Protein AF-A0A9Q4G115-F1 (afdb_monomer_lite)

Sequence (131 aa):
MLDWLGASVPPVYTPNFHPEGHMKMWYTSPLNRFEPHLMTAIFLMIIITGACLAIHFKHKAKSNKETWENTDEEKRFQQLMTKKKITLNKLLEIDTLYHEGKITEAEYELKSRQYREYLYEIKKKLNDFMT

Foldseek 3Di:
DDDDDDDDDPDDDDDDPDDPVNVVVLCPDPCVVDDPVVVVVVVVVVVVVVVVVVVVVVVVVVVVVCVQCVPPLNVVLVVLVVVLVVLVVVLVVLVVCVVVVVDDPVVNVVSNVVSVVVNVVSVVVNVVSVD

Radius of gyration: 36.79 Å; chains: 1; bounding box: 106×39×80 Å

Structure (mmCIF, N/CA/C/O backbone):
data_AF-A0A9Q4G115-F1
#
_entry.id   AF-A0A9Q4G115-F1
#
loop_
_atom_site.group_PDB
_atom_site.id
_atom_site.type_symbol
_atom_site.label_atom_id
_atom_site.label_alt_id
_atom_site.label_comp_id
_atom_site.label_asym_id
_atom_site.label_entity_id
_atom_site.label_seq_id
_atom_site.pdbx_PDB_ins_code
_atom_site.Cartn_x
_atom_site.Cartn_y
_atom_site.Cartn_z
_atom_site.occupancy
_atom_site.B_iso_or_equiv
_atom_site.auth_seq_id
_atom_site.auth_comp_id
_atom_site.auth_asym_id
_atom_site.auth_atom_id
_atom_site.pdbx_PDB_model_num
ATOM 1 N N . MET A 1 1 ? 78.544 19.275 -43.306 1.00 41.25 1 MET A N 1
ATOM 2 C CA . MET A 1 1 ? 77.248 19.252 -44.016 1.00 41.25 1 MET A CA 1
ATOM 3 C C . MET A 1 1 ? 76.336 18.371 -43.179 1.00 41.25 1 MET A C 1
ATOM 5 O O . MET A 1 1 ? 76.726 17.245 -42.918 1.00 41.25 1 MET A O 1
ATOM 9 N N . LEU A 1 2 ? 75.276 18.943 -42.602 1.00 49.81 2 LEU A N 1
ATOM 10 C CA . LEU A 1 2 ? 74.412 18.302 -41.601 1.00 49.81 2 LEU A CA 1
ATOM 11 C C . LEU A 1 2 ? 73.308 17.478 -42.284 1.00 49.81 2 LEU A C 1
ATOM 13 O O . LEU A 1 2 ? 72.493 18.056 -43.000 1.00 49.81 2 LEU A O 1
ATOM 17 N N . ASP A 1 3 ? 73.232 16.183 -41.979 1.00 52.38 3 ASP A N 1
ATOM 18 C CA . ASP A 1 3 ? 72.065 15.336 -42.249 1.00 52.38 3 ASP A CA 1
ATOM 19 C C . ASP A 1 3 ? 71.069 15.476 -41.086 1.00 52.38 3 ASP A C 1
ATOM 21 O O . ASP A 1 3 ? 71.311 14.983 -39.985 1.00 52.38 3 ASP A O 1
ATOM 25 N N . TRP A 1 4 ? 69.971 16.209 -41.300 1.00 57.47 4 TRP A N 1
ATOM 26 C CA . TRP A 1 4 ? 68.997 16.578 -40.257 1.00 57.47 4 TRP A CA 1
ATOM 27 C C . TRP A 1 4 ? 67.534 16.376 -40.688 1.00 57.47 4 TRP A C 1
ATOM 29 O O . TRP A 1 4 ? 66.689 17.224 -40.424 1.00 57.47 4 TRP A O 1
ATOM 39 N N . LEU A 1 5 ? 67.188 15.263 -41.346 1.00 57.16 5 LEU A N 1
ATOM 40 C CA . LEU A 1 5 ? 65.780 14.946 -41.652 1.00 57.16 5 LEU A CA 1
ATOM 41 C C . LEU A 1 5 ? 65.467 13.456 -41.469 1.00 57.16 5 LEU A C 1
ATOM 43 O O . LEU A 1 5 ? 65.331 12.696 -42.420 1.00 57.16 5 LEU A O 1
ATOM 47 N N . GLY A 1 6 ? 65.317 13.059 -40.207 1.00 59.59 6 GLY A N 1
ATOM 48 C CA . GLY A 1 6 ? 64.760 11.771 -39.794 1.00 59.59 6 GLY A CA 1
ATOM 49 C C . GLY A 1 6 ? 63.741 11.963 -38.674 1.00 59.59 6 GLY A C 1
ATOM 50 O O . GLY A 1 6 ? 63.894 11.395 -37.597 1.00 59.59 6 GLY A O 1
ATOM 51 N N . ALA A 1 7 ? 62.742 12.826 -38.879 1.00 60.91 7 ALA A N 1
ATOM 52 C CA . ALA A 1 7 ? 61.654 12.990 -37.921 1.00 60.91 7 ALA A CA 1
ATOM 53 C C . ALA A 1 7 ? 60.743 11.752 -37.982 1.00 60.91 7 ALA A C 1
ATOM 55 O O . ALA A 1 7 ? 59.936 11.603 -38.899 1.00 60.91 7 ALA A O 1
ATOM 56 N N . SER A 1 8 ? 60.903 10.838 -37.023 1.00 64.50 8 SER A N 1
ATOM 57 C CA . SER A 1 8 ? 59.964 9.736 -36.815 1.00 64.50 8 SER A CA 1
ATOM 58 C C . SER A 1 8 ? 58.642 10.298 -36.290 1.00 64.50 8 SER A C 1
ATOM 60 O O . SER A 1 8 ? 58.608 11.070 -35.331 1.00 64.50 8 SER A O 1
ATOM 62 N N . VAL A 1 9 ? 57.542 9.946 -36.955 1.00 70.38 9 VAL A N 1
ATOM 63 C CA . VAL A 1 9 ? 56.190 10.278 -36.493 1.00 70.38 9 VAL A CA 1
ATOM 64 C C . VAL A 1 9 ? 55.991 9.601 -35.130 1.00 70.38 9 VAL A C 1
ATOM 66 O O . VAL A 1 9 ? 56.211 8.389 -35.040 1.00 70.38 9 VAL A O 1
ATOM 69 N N . PRO A 1 10 ? 55.613 10.330 -34.061 1.00 69.81 10 PRO A N 1
ATOM 70 C CA . PRO A 1 10 ? 55.385 9.708 -32.764 1.00 69.81 10 PRO A CA 1
ATOM 71 C C . PRO A 1 10 ? 54.248 8.680 -32.879 1.00 69.81 10 PRO A C 1
ATOM 73 O O . PRO A 1 10 ? 53.262 8.938 -33.576 1.00 69.81 10 PRO A O 1
ATOM 76 N N . PRO A 1 11 ? 54.356 7.514 -32.217 1.00 70.44 11 PRO A N 1
ATOM 77 C CA . PRO A 1 11 ? 53.315 6.502 -32.275 1.00 70.44 11 PRO A CA 1
ATOM 78 C C . PRO A 1 11 ? 52.013 7.076 -31.712 1.00 70.44 11 PRO A C 1
ATOM 80 O O . PRO A 1 11 ? 51.964 7.560 -30.581 1.00 70.44 11 PRO A O 1
ATOM 83 N N . VAL A 1 12 ? 50.949 7.021 -32.512 1.00 71.38 12 VAL A N 1
ATOM 84 C CA . VAL A 1 12 ? 49.599 7.372 -32.070 1.00 71.38 12 VAL A CA 1
ATOM 85 C C . VAL A 1 12 ? 49.179 6.336 -31.028 1.00 71.38 12 VAL A C 1
ATOM 87 O O . VAL A 1 12 ? 48.897 5.185 -31.361 1.00 71.38 12 VAL A O 1
ATOM 90 N N . TYR A 1 13 ? 49.173 6.729 -29.754 1.00 70.38 13 TYR A N 1
ATOM 91 C CA . TYR A 1 13 ? 48.683 5.884 -28.671 1.00 70.38 13 TYR A CA 1
ATOM 92 C C . TYR A 1 13 ? 47.172 5.706 -28.830 1.00 70.38 13 TYR A C 1
ATOM 94 O O . TYR A 1 13 ? 46.389 6.613 -28.548 1.00 70.38 13 TYR A O 1
ATOM 102 N N . THR A 1 14 ? 46.763 4.536 -29.314 1.00 69.06 14 THR A N 1
ATOM 103 C CA . THR A 1 14 ? 45.363 4.118 -29.318 1.00 69.06 14 THR A CA 1
ATOM 104 C C . THR A 1 14 ? 45.121 3.299 -28.050 1.00 69.06 14 THR A C 1
ATOM 106 O O . THR A 1 14 ? 45.705 2.224 -27.896 1.00 69.06 14 THR A O 1
ATOM 109 N N . PRO A 1 15 ? 44.333 3.803 -27.084 1.00 72.12 15 PRO A N 1
ATOM 110 C CA . PRO A 1 15 ? 44.052 3.051 -25.872 1.00 72.12 15 PRO A CA 1
ATOM 111 C C . PRO A 1 15 ? 43.327 1.748 -26.219 1.00 72.12 15 PRO A C 1
ATOM 113 O O . PRO A 1 15 ? 42.398 1.727 -27.027 1.00 72.12 15 PRO A O 1
ATOM 116 N N . ASN A 1 16 ? 43.765 0.646 -25.610 1.00 74.06 16 ASN A N 1
ATOM 117 C CA . ASN A 1 16 ? 43.137 -0.651 -25.813 1.00 74.06 16 ASN A CA 1
ATOM 118 C C . ASN A 1 16 ? 41.817 -0.711 -25.028 1.00 74.06 16 ASN A C 1
ATOM 120 O O . ASN A 1 16 ? 41.814 -0.888 -23.811 1.00 74.06 16 ASN A O 1
ATOM 124 N N . PHE A 1 17 ? 40.695 -0.570 -25.732 1.00 73.12 17 PHE A N 1
ATOM 125 C CA . PHE A 1 17 ? 39.346 -0.653 -25.160 1.00 73.12 17 PHE A CA 1
ATOM 126 C C . PHE A 1 17 ? 38.875 -2.095 -24.890 1.00 73.12 17 PHE A C 1
ATOM 128 O O . PHE A 1 17 ? 37.759 -2.301 -24.419 1.00 73.12 17 PHE A O 1
ATOM 135 N N . HIS A 1 18 ? 39.726 -3.094 -25.146 1.00 77.69 18 HIS A N 1
ATOM 136 C CA . HIS A 1 18 ? 39.426 -4.510 -24.966 1.00 77.69 18 HIS A CA 1
ATOM 137 C C . HIS A 1 18 ? 40.450 -5.168 -24.033 1.00 77.69 18 HIS A C 1
ATOM 139 O O . HIS A 1 18 ? 41.428 -5.761 -24.497 1.00 77.69 18 HIS A O 1
ATOM 145 N N . PRO A 1 19 ? 40.247 -5.092 -22.705 1.00 82.44 19 PRO A N 1
ATOM 146 C CA . PRO A 1 19 ? 41.096 -5.809 -21.765 1.00 82.44 19 PRO A CA 1
ATOM 147 C C . PRO A 1 19 ? 41.062 -7.310 -22.078 1.00 82.44 19 PRO A C 1
ATOM 149 O O . PRO A 1 19 ? 39.991 -7.873 -22.328 1.00 82.44 19 PRO A O 1
ATOM 152 N N . GLU A 1 20 ? 42.221 -7.973 -22.033 1.00 80.44 20 GLU A N 1
ATOM 153 C CA . GLU A 1 20 ? 42.382 -9.376 -22.457 1.00 80.44 20 GLU A CA 1
ATOM 154 C C . GLU A 1 20 ? 41.403 -10.332 -21.755 1.00 80.44 20 GLU A C 1
ATOM 156 O O . GLU A 1 20 ? 40.924 -11.300 -22.349 1.00 80.44 20 GLU A O 1
ATOM 161 N N . GLY A 1 21 ? 41.031 -10.020 -20.510 1.00 80.56 21 GLY A N 1
ATOM 162 C CA . GLY A 1 21 ? 40.033 -10.769 -19.747 1.00 80.56 21 GLY A CA 1
ATOM 163 C C . GLY A 1 21 ? 38.630 -10.757 -20.369 1.00 80.56 21 GLY A C 1
ATOM 164 O O . GLY A 1 21 ? 37.998 -11.810 -20.450 1.00 80.56 21 GLY A O 1
ATOM 165 N N . HIS A 1 22 ? 38.152 -9.607 -20.860 1.00 82.00 22 HIS A N 1
ATOM 166 C CA . HIS A 1 22 ? 36.830 -9.502 -21.498 1.00 82.00 22 HIS A CA 1
ATOM 167 C C . HIS A 1 22 ? 36.787 -10.259 -22.827 1.00 82.00 22 HIS A C 1
ATOM 169 O O . HIS A 1 22 ? 35.797 -10.923 -23.133 1.00 82.00 22 HIS A O 1
ATOM 175 N N . MET A 1 23 ? 37.888 -10.217 -23.579 1.00 82.31 23 MET A N 1
ATOM 176 C CA . MET A 1 23 ? 38.035 -10.961 -24.828 1.00 82.31 23 MET A CA 1
ATOM 177 C C . MET A 1 23 ? 38.039 -12.466 -24.586 1.00 82.31 23 MET A C 1
ATOM 179 O O . MET A 1 23 ? 37.263 -13.195 -25.202 1.00 82.31 23 MET A O 1
ATOM 183 N N . LYS A 1 24 ? 38.848 -12.936 -23.629 1.00 86.56 24 LYS A N 1
ATOM 184 C CA . LYS A 1 24 ? 38.892 -14.352 -23.251 1.00 86.56 24 LYS A CA 1
ATOM 185 C C . LYS A 1 24 ? 37.513 -14.859 -22.830 1.00 86.56 24 LYS A C 1
ATOM 187 O O . LYS A 1 24 ? 37.088 -15.904 -23.310 1.00 86.56 24 LYS A O 1
ATOM 192 N N . MET A 1 25 ? 36.799 -14.097 -22.001 1.00 86.88 25 MET A N 1
ATOM 193 C CA . MET A 1 25 ? 35.433 -14.427 -21.590 1.00 86.88 25 MET A CA 1
ATOM 194 C C . MET A 1 25 ? 34.493 -14.560 -22.799 1.00 86.88 25 MET A C 1
ATOM 196 O O . MET A 1 25 ? 33.778 -15.558 -22.906 1.00 86.88 25 MET A O 1
ATOM 200 N N . TRP A 1 26 ? 34.523 -13.599 -23.729 1.00 87.81 26 TRP A N 1
ATOM 201 C CA . TRP A 1 26 ? 33.675 -13.622 -24.924 1.00 87.81 26 TRP A CA 1
ATOM 202 C C . TRP A 1 26 ? 33.930 -14.855 -25.794 1.00 87.81 26 TRP A C 1
ATOM 204 O O . TRP A 1 26 ? 32.989 -15.576 -26.129 1.00 87.81 26 TRP A O 1
ATOM 214 N N . TYR A 1 27 ? 35.196 -15.152 -26.102 1.00 86.94 27 TYR A N 1
ATOM 215 C CA . TYR A 1 27 ? 35.562 -16.288 -26.954 1.00 86.94 27 TYR A CA 1
ATOM 216 C C . TYR A 1 27 ? 35.250 -17.647 -26.320 1.00 86.94 27 TYR A C 1
ATOM 218 O O . TYR A 1 27 ? 34.947 -18.598 -27.040 1.00 86.94 27 TYR A O 1
ATOM 226 N N . THR A 1 28 ? 35.261 -17.739 -24.986 1.00 89.38 28 THR A N 1
ATOM 227 C CA . THR A 1 28 ? 34.825 -18.947 -24.263 1.00 89.38 28 THR A CA 1
ATOM 228 C C . THR A 1 28 ? 33.306 -19.104 -24.181 1.00 89.38 28 THR A C 1
ATOM 230 O O . THR A 1 28 ? 32.825 -20.158 -23.772 1.00 89.38 28 THR A O 1
ATOM 233 N N . SER A 1 29 ? 32.537 -18.079 -24.556 1.00 85.94 29 SER A N 1
ATOM 234 C CA . SER A 1 29 ? 31.079 -18.123 -24.477 1.00 85.94 29 SER A CA 1
ATOM 235 C C . SER A 1 29 ? 30.450 -18.866 -25.671 1.00 85.94 29 SER A C 1
ATOM 237 O O . SER A 1 29 ? 30.989 -18.826 -26.780 1.00 85.94 29 SER A O 1
ATOM 239 N N . PRO A 1 30 ? 29.255 -19.467 -25.508 1.00 87.06 30 PRO A N 1
ATOM 240 C CA . PRO A 1 30 ? 28.495 -20.054 -26.620 1.00 87.06 30 PRO A CA 1
ATOM 241 C C . PRO A 1 30 ? 28.067 -19.037 -27.693 1.00 87.06 30 PRO A C 1
ATOM 243 O O . PRO A 1 30 ? 27.661 -19.423 -28.786 1.00 87.06 30 PRO A O 1
ATOM 246 N N . LEU A 1 31 ? 28.137 -17.739 -27.376 1.00 83.62 31 LEU A N 1
ATOM 247 C CA . LEU A 1 31 ? 27.750 -16.625 -28.244 1.00 83.62 31 LEU A CA 1
ATOM 248 C C . LEU A 1 31 ? 28.931 -16.062 -29.047 1.00 83.62 31 LEU A C 1
ATOM 250 O O . LEU A 1 31 ? 28.764 -15.081 -29.766 1.00 83.62 31 LEU A O 1
ATOM 254 N N . ASN A 1 32 ? 30.102 -16.703 -28.980 1.00 85.69 32 ASN A N 1
ATOM 255 C CA . ASN A 1 32 ? 31.323 -16.268 -29.663 1.00 85.69 32 ASN A CA 1
ATOM 256 C C . ASN A 1 32 ? 31.209 -16.174 -31.197 1.00 85.69 32 ASN A C 1
ATOM 258 O O . ASN A 1 32 ? 32.058 -15.558 -31.832 1.00 85.69 32 ASN A O 1
ATOM 262 N N . ARG A 1 33 ? 30.166 -16.768 -31.791 1.00 86.94 33 ARG A N 1
ATOM 263 C CA . ARG A 1 33 ? 29.874 -16.704 -33.231 1.00 86.94 33 ARG A CA 1
ATOM 264 C C . ARG A 1 33 ? 29.258 -15.374 -33.667 1.00 86.94 33 ARG A C 1
ATOM 266 O O . ARG A 1 33 ? 29.135 -15.138 -34.865 1.00 86.94 33 ARG A O 1
ATOM 273 N N . PHE A 1 34 ? 28.842 -14.540 -32.718 1.00 86.19 34 PHE A N 1
ATOM 274 C CA . PHE A 1 34 ? 28.218 -13.249 -32.977 1.00 86.19 34 PHE A CA 1
ATOM 275 C C . PHE A 1 34 ? 29.167 -12.099 -32.641 1.00 86.19 34 PHE A C 1
ATOM 277 O O . PHE A 1 34 ? 30.027 -12.214 -31.767 1.00 86.19 34 PHE A O 1
ATOM 284 N N . GLU A 1 35 ? 28.969 -10.967 -33.315 1.00 88.69 35 GLU A N 1
ATOM 285 C CA . GLU A 1 35 ? 29.686 -9.728 -33.012 1.00 88.69 35 GLU A CA 1
ATOM 286 C C . GLU A 1 35 ? 29.369 -9.257 -31.573 1.00 88.69 35 GLU A C 1
ATOM 288 O O . GLU A 1 35 ? 28.191 -9.014 -31.263 1.00 88.69 35 GLU A O 1
ATOM 293 N N . PRO A 1 36 ? 30.374 -9.109 -30.682 1.00 86.44 36 PRO A N 1
ATOM 294 C CA . PRO A 1 36 ? 30.168 -8.727 -29.279 1.00 86.44 36 PRO A CA 1
ATOM 295 C C . PRO A 1 36 ? 29.457 -7.386 -29.119 1.00 86.44 36 PRO A C 1
ATOM 297 O O . PRO A 1 36 ? 28.585 -7.229 -28.259 1.00 86.44 36 PRO A O 1
ATOM 300 N N . HIS A 1 37 ? 29.780 -6.423 -29.977 1.00 88.12 37 HIS A N 1
ATOM 301 C CA . HIS A 1 37 ? 29.177 -5.094 -29.942 1.00 88.12 37 HIS A CA 1
ATOM 302 C C . HIS A 1 37 ? 27.689 -5.140 -30.301 1.00 88.12 37 HIS A C 1
ATOM 304 O O . HIS A 1 37 ? 26.864 -4.494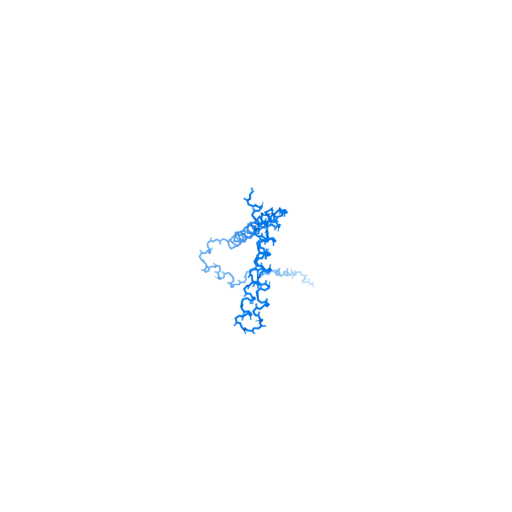 -29.658 1.00 88.12 37 HIS A O 1
ATOM 310 N N . LEU A 1 38 ? 27.322 -5.959 -31.290 1.00 89.94 38 LEU A N 1
ATOM 311 C CA . LEU A 1 38 ? 25.931 -6.099 -31.704 1.00 89.94 38 LEU A CA 1
ATOM 312 C C . LEU A 1 38 ? 25.094 -6.791 -30.621 1.00 89.94 38 LEU A C 1
ATOM 314 O O . LEU A 1 38 ? 23.999 -6.337 -30.297 1.00 89.94 38 LEU A O 1
ATOM 318 N N . MET A 1 39 ? 25.618 -7.863 -30.022 1.00 90.38 39 MET A N 1
ATOM 319 C CA . MET A 1 39 ? 24.919 -8.591 -28.958 1.00 90.38 39 MET A CA 1
ATOM 320 C C . MET A 1 39 ? 24.705 -7.735 -27.711 1.00 90.38 39 MET A C 1
ATOM 322 O O . MET A 1 39 ? 23.612 -7.722 -27.144 1.00 90.38 39 MET A O 1
ATOM 326 N N . THR A 1 40 ? 25.723 -6.977 -27.302 1.00 88.31 40 THR A N 1
ATOM 327 C CA . THR A 1 40 ? 25.602 -6.053 -26.166 1.00 88.31 40 THR A CA 1
ATOM 328 C C . THR A 1 40 ? 24.589 -4.943 -26.444 1.00 88.31 40 THR A C 1
ATOM 330 O O . THR A 1 40 ? 23.762 -4.658 -25.578 1.00 88.31 40 THR A O 1
ATOM 333 N N . ALA A 1 41 ? 24.561 -4.386 -27.660 1.00 93.19 41 ALA A N 1
ATOM 334 C CA . ALA A 1 41 ? 23.549 -3.408 -28.063 1.00 93.19 41 ALA A CA 1
ATOM 335 C C . ALA A 1 41 ? 22.120 -3.981 -28.012 1.00 93.19 41 ALA A C 1
ATOM 337 O O . ALA A 1 41 ? 21.206 -3.324 -27.513 1.00 93.19 41 ALA A O 1
ATOM 338 N N . ILE A 1 42 ? 21.922 -5.223 -28.467 1.00 93.94 42 ILE A N 1
ATOM 339 C CA . ILE A 1 42 ? 20.616 -5.898 -28.419 1.00 93.94 42 ILE A CA 1
ATOM 340 C C . ILE A 1 42 ? 20.172 -6.124 -26.970 1.00 93.94 42 ILE A C 1
ATOM 342 O O . ILE A 1 42 ? 19.034 -5.804 -26.622 1.00 93.94 42 ILE A O 1
ATOM 346 N N . PHE A 1 43 ? 21.055 -6.621 -26.099 1.00 93.25 43 PHE A N 1
ATOM 347 C CA . PHE A 1 43 ? 20.714 -6.801 -24.687 1.00 93.25 43 PHE A CA 1
ATOM 348 C C . PHE A 1 43 ? 20.377 -5.477 -24.002 1.00 93.25 43 PHE A C 1
ATOM 350 O O . PHE A 1 43 ? 19.392 -5.411 -23.267 1.00 93.25 43 PHE A O 1
ATOM 357 N N . LEU A 1 44 ? 21.126 -4.410 -24.292 1.00 94.69 44 LEU A N 1
ATOM 358 C CA . LEU A 1 44 ? 20.811 -3.074 -23.793 1.00 94.69 44 LEU A CA 1
ATOM 359 C C . LEU A 1 44 ? 19.422 -2.617 -24.252 1.00 94.69 44 LEU A C 1
ATOM 361 O O . LEU A 1 44 ? 18.637 -2.154 -23.428 1.00 94.69 44 LEU A O 1
ATOM 365 N N . MET A 1 45 ? 19.071 -2.811 -25.525 1.00 95.75 45 MET A N 1
ATOM 366 C CA . MET A 1 45 ? 17.743 -2.465 -26.044 1.00 95.75 45 MET A CA 1
ATOM 367 C C . MET A 1 45 ? 16.617 -3.237 -25.349 1.00 95.75 45 MET A C 1
ATOM 369 O O . MET A 1 45 ? 15.586 -2.647 -25.018 1.00 95.75 45 MET A O 1
ATOM 373 N N . ILE A 1 46 ? 16.809 -4.533 -25.089 1.00 95.56 46 ILE A N 1
ATOM 374 C CA . ILE A 1 46 ? 15.832 -5.368 -24.375 1.00 95.56 46 ILE A CA 1
ATOM 375 C C . ILE A 1 46 ? 15.651 -4.869 -22.939 1.00 95.56 46 ILE A C 1
ATOM 377 O O . ILE A 1 46 ? 14.517 -4.700 -22.491 1.00 95.56 46 ILE A O 1
ATOM 381 N N . ILE A 1 47 ? 16.749 -4.589 -22.229 1.00 95.56 47 ILE A N 1
ATOM 382 C CA . ILE A 1 47 ? 16.709 -4.089 -20.849 1.00 95.56 47 ILE A CA 1
ATOM 383 C C . ILE A 1 47 ? 16.008 -2.731 -20.792 1.00 95.56 47 ILE A C 1
ATOM 385 O O . ILE A 1 47 ? 15.110 -2.542 -19.971 1.00 95.56 47 ILE A O 1
ATOM 389 N N . ILE A 1 48 ? 16.374 -1.801 -21.678 1.00 95.31 48 ILE A N 1
ATOM 390 C CA . ILE A 1 48 ? 15.777 -0.461 -21.736 1.00 95.31 48 ILE A CA 1
ATOM 391 C C . ILE A 1 48 ? 14.287 -0.565 -22.053 1.00 95.31 48 ILE A C 1
ATOM 393 O O . ILE A 1 48 ? 13.471 0.033 -21.360 1.00 95.31 48 ILE A O 1
ATOM 397 N N . THR A 1 49 ? 13.911 -1.374 -23.042 1.00 95.19 49 THR A N 1
ATOM 398 C CA . THR A 1 49 ? 12.505 -1.565 -23.420 1.00 95.19 49 THR A CA 1
ATOM 399 C C . THR A 1 49 ? 11.708 -2.192 -22.279 1.00 95.19 49 THR A C 1
ATOM 401 O O . THR A 1 49 ? 10.625 -1.710 -21.948 1.00 95.19 49 THR A O 1
ATOM 404 N N . GLY A 1 50 ? 12.254 -3.215 -21.616 1.00 93.25 50 GLY A N 1
ATOM 405 C CA . GLY A 1 50 ? 11.648 -3.828 -20.436 1.00 93.25 50 GLY A CA 1
ATOM 406 C C . GLY A 1 50 ? 11.457 -2.827 -19.294 1.00 93.25 50 GLY A C 1
ATOM 407 O O . GLY A 1 50 ? 10.375 -2.759 -18.711 1.00 93.25 50 GLY A O 1
ATOM 408 N N . ALA A 1 51 ? 12.466 -1.999 -19.017 1.00 93.50 51 ALA A N 1
ATOM 409 C CA . ALA A 1 51 ? 12.395 -0.952 -18.003 1.00 93.50 51 ALA A CA 1
ATOM 410 C C . ALA A 1 51 ? 11.360 0.128 -18.363 1.00 93.50 51 ALA A C 1
ATOM 412 O O . ALA A 1 51 ? 10.524 0.473 -17.528 1.00 93.50 51 ALA A O 1
ATOM 413 N N . CYS A 1 52 ? 11.357 0.619 -19.605 1.00 92.56 52 CYS A N 1
ATOM 414 C CA . CYS A 1 52 ? 10.391 1.601 -20.095 1.00 92.56 52 CYS A CA 1
ATOM 415 C C . CYS A 1 52 ? 8.957 1.077 -19.999 1.00 92.56 52 CYS A C 1
ATOM 417 O O . CYS A 1 52 ? 8.084 1.777 -19.485 1.00 92.56 52 CYS A O 1
ATOM 419 N N . LEU A 1 53 ? 8.712 -0.164 -20.430 1.00 91.12 53 LEU A N 1
ATOM 420 C CA . LEU A 1 53 ? 7.402 -0.796 -20.310 1.00 91.12 53 LEU A CA 1
ATOM 421 C C . LEU A 1 53 ? 7.003 -0.961 -18.843 1.00 91.12 53 LEU A C 1
ATOM 423 O O . LEU A 1 53 ? 5.893 -0.585 -18.478 1.00 91.12 53 LEU A O 1
ATOM 427 N N . ALA A 1 54 ? 7.896 -1.450 -17.980 1.00 89.25 54 ALA A N 1
ATOM 428 C CA . ALA A 1 54 ? 7.613 -1.599 -16.555 1.00 89.25 54 ALA A CA 1
ATOM 429 C C . ALA A 1 54 ? 7.253 -0.257 -15.894 1.00 89.25 54 ALA A C 1
ATOM 431 O O . ALA A 1 54 ? 6.274 -0.179 -15.152 1.00 89.25 54 ALA A O 1
ATOM 432 N N . ILE A 1 55 ? 7.994 0.813 -16.194 1.00 89.88 55 ILE A N 1
ATOM 433 C CA . ILE A 1 55 ? 7.693 2.167 -15.708 1.00 89.88 55 ILE A CA 1
ATOM 434 C C . ILE A 1 55 ? 6.339 2.636 -16.249 1.00 89.88 55 ILE A C 1
ATOM 436 O O . ILE A 1 55 ? 5.503 3.097 -15.473 1.00 89.88 55 ILE A O 1
ATOM 440 N N . HIS A 1 56 ? 6.081 2.461 -17.546 1.00 88.12 56 HIS A N 1
ATOM 441 C CA . HIS A 1 56 ? 4.823 2.851 -18.179 1.00 88.12 56 HIS A CA 1
ATOM 442 C C . HIS A 1 56 ? 3.618 2.114 -17.573 1.00 88.12 56 HIS A C 1
ATOM 444 O O . HIS A 1 56 ? 2.612 2.739 -17.238 1.00 88.12 56 HIS A O 1
ATOM 450 N N . PHE A 1 57 ? 3.718 0.801 -17.347 1.00 84.31 57 PHE A N 1
ATOM 451 C CA . PHE A 1 57 ? 2.673 0.021 -16.682 1.00 84.31 57 PHE A CA 1
ATOM 452 C C . PHE A 1 57 ? 2.479 0.436 -15.222 1.00 84.31 57 PHE A C 1
ATOM 454 O O . PHE A 1 57 ? 1.337 0.554 -14.780 1.00 84.31 57 PHE A O 1
ATOM 461 N N . LYS A 1 58 ? 3.555 0.722 -14.476 1.00 81.12 58 LYS A N 1
ATOM 462 C CA . LYS A 1 58 ? 3.450 1.231 -13.097 1.00 81.12 58 LYS A CA 1
ATOM 463 C C . LYS A 1 58 ? 2.796 2.612 -13.048 1.00 81.12 58 LYS A C 1
ATOM 465 O O . LYS A 1 58 ? 1.939 2.836 -12.197 1.00 81.12 58 LYS A O 1
ATOM 470 N N . HIS A 1 59 ? 3.141 3.513 -13.967 1.00 77.38 59 HIS A N 1
ATOM 471 C CA . HIS A 1 59 ? 2.498 4.823 -14.086 1.00 77.38 59 HIS A CA 1
ATOM 472 C C . HIS A 1 59 ? 1.028 4.707 -14.482 1.00 77.38 59 HIS A C 1
ATOM 474 O O . HIS A 1 59 ? 0.186 5.332 -13.845 1.00 77.38 59 HIS A O 1
ATOM 480 N N . LYS A 1 60 ? 0.687 3.856 -15.455 1.00 71.06 60 LYS A N 1
ATOM 481 C CA . LYS A 1 60 ? -0.707 3.615 -15.844 1.00 71.06 60 LYS A CA 1
ATOM 482 C C . LYS A 1 60 ? -1.516 2.986 -14.708 1.00 71.06 60 LYS A C 1
ATOM 484 O O . LYS A 1 60 ? -2.648 3.390 -14.479 1.00 71.06 60 LYS A O 1
ATOM 489 N N . ALA A 1 61 ? -0.939 2.051 -13.952 1.00 67.38 61 ALA A N 1
ATOM 490 C CA . ALA A 1 61 ? -1.582 1.469 -12.775 1.00 67.38 61 ALA A CA 1
ATOM 491 C C . ALA A 1 61 ? -1.797 2.503 -11.659 1.00 67.38 61 ALA A C 1
ATOM 493 O O . ALA A 1 61 ? -2.841 2.488 -11.011 1.00 67.38 61 ALA A O 1
ATOM 494 N N . LYS A 1 62 ? -0.840 3.416 -11.450 1.00 64.25 62 LYS A N 1
ATOM 495 C CA . LYS A 1 62 ? -0.976 4.513 -10.486 1.00 64.25 62 LYS A CA 1
ATOM 496 C C . LYS A 1 62 ? -2.033 5.526 -10.927 1.00 64.25 62 LYS A C 1
ATOM 498 O O . LYS A 1 62 ? -2.897 5.851 -10.132 1.00 64.25 62 LYS A O 1
ATOM 503 N N . SER A 1 63 ? -2.023 5.946 -12.189 1.00 61.38 63 SER A N 1
ATOM 504 C CA . SER A 1 63 ? -3.026 6.863 -12.741 1.00 61.38 63 SER A CA 1
ATOM 505 C C . SER A 1 63 ? -4.434 6.263 -12.704 1.00 61.38 63 SER A C 1
ATOM 507 O O . SER A 1 63 ? -5.384 6.963 -12.366 1.00 61.38 63 SER A O 1
ATOM 509 N N . ASN A 1 64 ? -4.580 4.960 -12.965 1.00 58.94 64 ASN A N 1
ATOM 510 C CA . ASN A 1 64 ? -5.873 4.298 -12.820 1.00 58.94 64 ASN A CA 1
ATOM 511 C C . ASN A 1 64 ? -6.308 4.307 -11.345 1.00 58.94 64 ASN A C 1
ATOM 513 O O . ASN A 1 64 ? -7.408 4.754 -11.053 1.00 58.94 64 ASN A O 1
ATOM 517 N N . LYS A 1 65 ? -5.432 3.930 -10.399 1.00 58.16 65 LYS A N 1
ATOM 518 C CA . LYS A 1 65 ? -5.728 4.036 -8.956 1.00 58.16 65 LYS A CA 1
ATOM 519 C C . LYS A 1 65 ? -6.117 5.451 -8.534 1.00 58.16 65 LYS A C 1
ATOM 521 O O . LYS A 1 65 ? -7.112 5.595 -7.847 1.00 58.16 65 LYS A O 1
ATOM 526 N N . GLU A 1 66 ? -5.399 6.471 -8.997 1.00 57.22 66 GLU A N 1
ATOM 527 C CA . GLU A 1 66 ? -5.727 7.872 -8.722 1.00 57.22 66 GLU A CA 1
ATOM 528 C C . GLU A 1 66 ? -7.078 8.264 -9.328 1.00 57.22 66 GLU A C 1
ATOM 530 O O . GLU A 1 66 ? -7.824 8.999 -8.704 1.00 57.22 66 GLU A O 1
ATOM 535 N N . THR A 1 67 ? -7.456 7.741 -10.494 1.00 57.59 67 THR A N 1
ATOM 536 C CA . THR A 1 67 ? -8.770 8.026 -11.099 1.00 57.59 67 THR A CA 1
ATOM 537 C C . THR A 1 67 ? -9.916 7.399 -10.291 1.00 57.59 67 THR A C 1
ATOM 539 O O . THR A 1 67 ? -10.942 8.043 -10.094 1.00 57.59 67 THR A O 1
ATOM 542 N N . TRP A 1 68 ? -9.729 6.184 -9.760 1.00 50.91 68 TRP A N 1
ATOM 543 C CA . TRP A 1 68 ? -10.705 5.529 -8.877 1.00 50.91 68 TRP A CA 1
ATOM 544 C C . TRP A 1 68 ? -10.731 6.148 -7.462 1.00 50.91 68 TRP A C 1
ATOM 546 O O . TRP A 1 68 ? -11.807 6.394 -6.929 1.00 50.91 68 TRP A O 1
ATOM 556 N N . GLU A 1 69 ? -9.575 6.486 -6.876 1.00 54.38 69 GLU A N 1
ATOM 557 C CA . GLU A 1 69 ? -9.456 7.131 -5.553 1.00 54.38 69 GLU A CA 1
ATOM 558 C C . GLU A 1 69 ? -9.875 8.610 -5.540 1.00 54.38 69 GLU A C 1
ATOM 560 O O . GLU A 1 69 ? -10.095 9.164 -4.465 1.00 54.38 69 GLU A O 1
ATOM 565 N N . ASN A 1 70 ? -9.955 9.291 -6.689 1.00 56.91 70 ASN A N 1
ATOM 566 C CA . ASN A 1 70 ? -10.224 10.734 -6.742 1.00 56.91 70 ASN A CA 1
ATOM 567 C C . ASN A 1 70 ? -11.705 11.097 -6.912 1.00 56.91 70 ASN A C 1
ATOM 569 O O . ASN A 1 70 ? -12.035 12.279 -6.963 1.00 56.91 70 ASN A O 1
ATOM 573 N N . THR A 1 71 ? -12.605 10.112 -6.929 1.00 68.38 71 THR A N 1
ATOM 574 C CA . THR A 1 71 ? -14.035 10.398 -6.769 1.00 68.38 71 THR A CA 1
ATOM 575 C C . THR A 1 71 ? -14.277 10.763 -5.303 1.00 68.38 71 THR A C 1
ATOM 577 O O . THR A 1 71 ? -13.971 9.977 -4.406 1.00 68.38 71 THR A O 1
ATOM 580 N N . ASP A 1 72 ? -14.791 11.966 -5.030 1.00 78.00 72 ASP A N 1
ATOM 581 C CA . ASP A 1 72 ? -15.010 12.458 -3.658 1.00 78.00 72 ASP A CA 1
ATOM 582 C C . ASP A 1 72 ? -15.876 11.507 -2.809 1.00 78.00 72 ASP A C 1
ATOM 584 O O . ASP A 1 72 ? -15.711 11.429 -1.589 1.00 78.00 72 ASP A O 1
ATOM 588 N N . GLU A 1 73 ? -16.761 10.744 -3.450 1.00 77.88 73 GLU A N 1
ATOM 589 C CA . GLU A 1 73 ? -17.574 9.696 -2.826 1.00 77.88 73 GLU A CA 1
ATOM 590 C C . GLU A 1 73 ? -16.735 8.503 -2.353 1.00 77.88 73 GLU A C 1
ATOM 592 O O . GLU A 1 73 ? -16.870 8.086 -1.202 1.00 77.88 73 GLU A O 1
ATOM 597 N N . GLU A 1 74 ? -15.795 8.02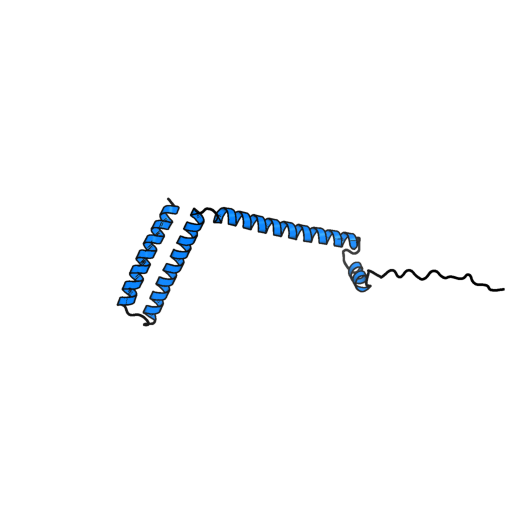0 -3.170 1.00 78.88 74 GLU A N 1
ATOM 598 C CA . GLU A 1 74 ? -14.897 6.918 -2.803 1.00 78.88 74 GLU A CA 1
ATOM 599 C C . GLU A 1 74 ? -13.976 7.328 -1.647 1.00 78.88 74 GLU A C 1
ATOM 601 O O . GLU A 1 74 ? -13.805 6.579 -0.685 1.00 78.88 74 GLU A O 1
ATOM 606 N N . LYS A 1 75 ? -13.454 8.565 -1.645 1.00 84.50 75 LYS A N 1
ATOM 607 C CA . LYS A 1 75 ? -12.684 9.078 -0.495 1.00 84.50 75 LYS A CA 1
ATOM 608 C C . LYS A 1 75 ? -13.514 9.076 0.785 1.00 84.50 75 LYS A C 1
ATOM 610 O O . LYS A 1 75 ? -13.011 8.687 1.842 1.00 84.50 75 LYS A O 1
ATOM 615 N N . ARG A 1 76 ? -14.779 9.504 0.717 1.00 85.06 76 ARG A N 1
ATOM 616 C CA . ARG A 1 76 ? -15.697 9.490 1.870 1.00 85.06 76 ARG A CA 1
ATOM 617 C C . ARG A 1 76 ? -15.979 8.062 2.336 1.00 85.06 76 ARG A C 1
ATOM 619 O O . ARG A 1 76 ? -15.953 7.813 3.544 1.00 85.06 76 ARG A O 1
ATOM 626 N N . PHE A 1 77 ? -16.165 7.128 1.409 1.00 87.38 77 PHE A N 1
ATOM 627 C CA . PHE A 1 77 ? -16.342 5.708 1.702 1.00 87.38 77 PHE A CA 1
ATOM 628 C C . PHE A 1 77 ? -15.106 5.106 2.394 1.00 87.38 77 PHE A C 1
ATOM 630 O O . PHE A 1 77 ? -15.217 4.538 3.484 1.00 87.38 77 PHE A O 1
ATOM 637 N N . GLN A 1 78 ? -13.906 5.321 1.846 1.00 87.56 78 GLN A N 1
ATOM 638 C CA . GLN A 1 78 ? -12.634 4.867 2.424 1.00 87.56 78 GLN A CA 1
ATOM 639 C C . GLN A 1 78 ? -12.386 5.455 3.821 1.00 87.56 78 GLN A C 1
ATOM 641 O O . GLN A 1 78 ? -11.957 4.754 4.747 1.00 87.56 78 GLN A O 1
ATOM 646 N N . GLN A 1 79 ? -12.711 6.735 4.020 1.00 90.50 79 GLN A N 1
ATOM 647 C CA . GLN A 1 79 ? -12.643 7.376 5.333 1.00 90.50 79 GLN A CA 1
ATOM 648 C C . GLN A 1 79 ? -13.604 6.730 6.338 1.00 90.50 79 GLN A C 1
ATOM 650 O O . GLN A 1 79 ? -13.220 6.494 7.485 1.00 90.50 79 GLN A O 1
ATOM 655 N N . LEU A 1 80 ? -14.840 6.420 5.935 1.00 91.50 80 LEU A N 1
ATOM 656 C CA . LEU A 1 80 ? -15.811 5.731 6.790 1.00 91.50 80 LEU A CA 1
ATOM 657 C C . LEU A 1 80 ? -15.371 4.300 7.122 1.00 91.50 80 LEU A C 1
ATOM 659 O O . LEU A 1 80 ? -15.466 3.890 8.279 1.00 91.50 80 LEU A O 1
ATOM 663 N N . MET A 1 81 ? -14.813 3.565 6.159 1.00 90.62 81 MET A N 1
ATOM 664 C CA . MET A 1 81 ? -14.242 2.233 6.384 1.00 90.62 81 MET A CA 1
ATOM 665 C C . MET A 1 81 ? -13.054 2.266 7.349 1.00 90.62 81 MET A C 1
ATOM 667 O O . MET A 1 81 ? -12.952 1.428 8.251 1.00 90.62 81 MET A O 1
ATOM 671 N N . THR A 1 82 ? -12.192 3.275 7.227 1.00 93.12 82 THR A N 1
ATOM 672 C CA . THR A 1 82 ? -11.078 3.496 8.157 1.00 93.12 82 THR A CA 1
ATOM 673 C C . THR A 1 82 ? -11.590 3.801 9.564 1.00 93.12 82 THR A C 1
ATOM 675 O O . THR A 1 82 ? -11.145 3.176 10.528 1.00 93.12 82 THR A O 1
ATOM 678 N N . LYS A 1 83 ? -12.584 4.691 9.696 1.00 92.94 83 LYS A N 1
ATOM 679 C CA . LYS A 1 83 ? -13.233 4.997 10.983 1.00 92.94 83 LYS A CA 1
ATOM 680 C C . LYS A 1 83 ? -13.853 3.749 11.611 1.00 92.94 83 LYS A C 1
ATOM 682 O O . LYS A 1 83 ? -13.585 3.478 12.776 1.00 92.94 83 LYS A O 1
ATOM 687 N N . LYS A 1 84 ? -14.579 2.933 10.835 1.00 92.94 84 LYS A N 1
ATOM 688 C CA . LYS A 1 84 ? -15.138 1.643 11.281 1.00 92.94 84 LYS A CA 1
ATOM 689 C C . LYS A 1 84 ? -14.059 0.732 11.872 1.00 92.94 84 LYS A C 1
ATOM 691 O O . LYS A 1 84 ? -14.255 0.174 12.949 1.00 92.94 84 LYS A O 1
ATOM 696 N N . LYS A 1 85 ? -12.921 0.587 11.181 1.00 93.88 85 LYS A N 1
ATOM 697 C CA . LYS A 1 85 ? -11.793 -0.241 11.636 1.00 93.88 85 LYS A CA 1
ATOM 698 C C . LYS A 1 85 ? -11.190 0.285 12.939 1.00 93.88 85 LYS A C 1
ATOM 700 O O . LYS A 1 85 ? -10.955 -0.496 13.855 1.00 93.88 85 LYS A O 1
ATOM 705 N N . ILE A 1 86 ? -10.975 1.597 13.038 1.00 95.38 86 ILE A N 1
ATOM 706 C CA . ILE A 1 86 ? -10.448 2.235 14.252 1.00 95.38 86 ILE A CA 1
ATOM 707 C C . ILE A 1 86 ? -11.400 2.015 15.431 1.00 95.38 86 ILE A C 1
ATOM 709 O O . ILE A 1 86 ? -10.958 1.610 16.502 1.00 95.38 86 ILE A O 1
ATOM 713 N N . THR A 1 87 ? -12.703 2.226 15.237 1.00 93.31 87 THR A N 1
ATOM 714 C CA . THR A 1 87 ? -13.719 2.010 16.275 1.00 93.31 87 THR A CA 1
ATOM 715 C C . THR A 1 87 ? -13.770 0.556 16.735 1.00 93.31 87 THR A C 1
ATOM 717 O O . THR A 1 87 ? -13.834 0.308 17.935 1.00 93.31 87 THR A O 1
ATOM 720 N N . LEU A 1 88 ? -13.689 -0.408 15.812 1.00 93.62 88 LEU A N 1
ATOM 721 C CA . LEU A 1 88 ? -13.648 -1.829 16.162 1.00 93.62 88 LEU A CA 1
ATOM 722 C C . LEU A 1 88 ? -12.396 -2.173 16.981 1.00 93.62 88 LEU A C 1
ATOM 724 O O . LEU A 1 88 ? -12.496 -2.859 17.993 1.00 93.62 88 LEU A O 1
ATOM 728 N N . ASN A 1 89 ? -11.236 -1.649 16.583 1.00 95.19 89 ASN A N 1
ATOM 729 C CA . ASN A 1 89 ? -9.996 -1.832 17.335 1.00 95.19 89 ASN A CA 1
ATOM 730 C C . ASN A 1 89 ? -10.078 -1.210 18.733 1.00 95.19 89 ASN A C 1
ATOM 732 O O . ASN A 1 89 ? -9.590 -1.808 19.682 1.00 95.19 89 ASN A O 1
ATOM 736 N N . LYS A 1 90 ? -10.721 -0.045 18.879 1.00 93.38 90 LYS A N 1
ATOM 737 C CA . LYS A 1 90 ? -10.946 0.578 20.191 1.00 93.38 90 LYS A CA 1
ATOM 738 C C . LYS A 1 90 ? -11.888 -0.233 21.074 1.00 93.38 90 LYS A C 1
ATOM 740 O O . LYS A 1 90 ? -11.663 -0.308 22.277 1.00 93.38 90 LYS A O 1
ATOM 745 N N . LEU A 1 91 ? -12.899 -0.869 20.485 1.00 93.56 91 LEU A N 1
ATOM 746 C CA . LEU A 1 91 ? -13.774 -1.785 21.211 1.00 93.56 91 LEU A CA 1
ATOM 747 C C . LEU A 1 91 ? -12.990 -3.003 21.725 1.00 93.56 91 LEU A C 1
ATOM 749 O O . LEU A 1 91 ? -13.134 -3.354 22.889 1.00 93.56 91 LEU A O 1
ATOM 753 N N . LEU A 1 92 ? -12.122 -3.586 20.890 1.00 95.00 92 LEU A N 1
ATOM 754 C CA . LEU A 1 92 ? -11.228 -4.680 21.292 1.00 95.00 92 LEU A CA 1
ATOM 755 C C . LEU A 1 92 ? -10.226 -4.246 22.368 1.00 95.00 92 LEU A C 1
ATOM 757 O O . LEU A 1 92 ? -10.005 -4.975 23.321 1.00 95.00 92 LEU A O 1
ATOM 761 N N . GLU A 1 93 ? -9.638 -3.055 22.243 1.00 94.00 93 GLU A N 1
ATOM 762 C CA . GLU A 1 93 ? -8.701 -2.512 23.233 1.00 94.00 93 GLU A CA 1
ATOM 763 C C . GLU A 1 93 ? -9.359 -2.393 24.612 1.00 94.00 93 GLU A C 1
ATOM 765 O O . GLU A 1 93 ? -8.771 -2.785 25.612 1.00 94.00 93 GLU A O 1
ATOM 770 N N . ILE A 1 94 ? -10.597 -1.904 24.670 1.00 94.12 94 ILE A N 1
ATOM 771 C CA . ILE A 1 94 ? -11.350 -1.772 25.922 1.00 94.12 94 ILE A CA 1
ATOM 772 C C . ILE A 1 94 ? -11.741 -3.128 26.500 1.00 94.12 94 ILE A C 1
ATOM 774 O O . ILE A 1 94 ? -11.690 -3.297 27.715 1.00 94.12 94 ILE A O 1
ATOM 778 N N . ASP A 1 95 ? -12.077 -4.090 25.645 1.00 92.06 95 ASP A N 1
ATOM 779 C CA . ASP A 1 95 ? -12.329 -5.469 26.054 1.00 92.06 95 ASP A CA 1
ATOM 780 C C . ASP A 1 95 ? -11.092 -6.092 26.702 1.00 92.06 95 ASP A C 1
ATOM 782 O O . ASP A 1 95 ? -11.170 -6.599 27.820 1.00 92.06 95 ASP A O 1
ATOM 786 N N . THR A 1 96 ? -9.926 -5.934 26.078 1.00 93.88 96 THR A N 1
ATOM 787 C CA . THR A 1 96 ? -8.647 -6.360 26.652 1.00 93.88 96 THR A CA 1
ATOM 788 C C . THR A 1 96 ? -8.354 -5.651 27.976 1.00 93.88 96 THR A C 1
ATOM 790 O O . THR A 1 96 ? -8.002 -6.307 28.951 1.00 93.88 96 THR A O 1
ATOM 793 N N . LEU A 1 97 ? -8.537 -4.327 28.057 1.00 92.94 97 LEU A N 1
ATOM 794 C CA . LEU A 1 97 ? -8.291 -3.562 29.289 1.00 92.94 97 LEU A CA 1
ATOM 795 C C . LEU A 1 97 ? -9.196 -4.001 30.448 1.00 92.94 97 LEU A C 1
ATOM 797 O O . LEU A 1 97 ? -8.755 -3.993 31.598 1.00 92.94 97 LEU A O 1
ATOM 801 N N . TYR A 1 98 ? -10.441 -4.375 30.157 1.00 92.69 98 TYR A N 1
ATOM 802 C CA . TYR A 1 98 ? -11.365 -4.918 31.148 1.00 92.69 98 TYR A CA 1
ATOM 803 C C . TYR A 1 98 ? -10.927 -6.311 31.618 1.00 92.69 98 TYR A C 1
ATOM 805 O O . TYR A 1 98 ? -10.828 -6.542 32.821 1.00 92.69 98 TYR A O 1
ATOM 813 N N . HIS A 1 99 ? -10.551 -7.202 30.693 1.00 91.00 99 HIS A N 1
ATOM 814 C CA . HIS A 1 99 ? -10.036 -8.537 31.030 1.00 91.00 99 HIS A CA 1
ATOM 815 C C . HIS A 1 99 ? -8.723 -8.484 31.831 1.00 91.00 99 HIS A C 1
ATOM 817 O O . HIS A 1 99 ? -8.473 -9.341 32.674 1.00 91.00 99 HIS A O 1
ATOM 823 N N . GLU A 1 100 ? -7.895 -7.463 31.607 1.00 94.44 100 GLU A N 1
ATOM 824 C CA . GLU A 1 100 ? -6.672 -7.196 32.374 1.00 94.44 100 GLU A CA 1
ATOM 825 C C . GLU A 1 100 ? -6.935 -6.523 33.737 1.00 94.44 100 GLU A C 1
ATOM 827 O O . GLU A 1 100 ? -5.989 -6.268 34.485 1.00 94.44 100 GLU A O 1
ATOM 832 N N . GLY A 1 101 ? -8.191 -6.199 34.067 1.00 91.25 101 GLY A N 1
ATOM 833 C CA . GLY A 1 101 ? -8.576 -5.539 35.319 1.00 91.25 101 GLY A CA 1
ATOM 834 C C . GLY A 1 101 ? -8.132 -4.075 35.427 1.00 91.25 101 GLY A C 1
ATOM 835 O O . GLY A 1 101 ? -8.084 -3.525 36.525 1.00 91.25 101 GLY A O 1
ATOM 836 N N . LYS A 1 102 ? -7.781 -3.432 34.304 1.00 90.62 102 LYS A N 1
ATOM 837 C CA . LYS A 1 102 ? -7.284 -2.044 34.261 1.00 90.62 102 LYS A CA 1
ATOM 838 C C . LYS A 1 102 ? -8.394 -0.994 34.247 1.00 90.62 102 LYS A C 1
ATOM 840 O O . LYS A 1 102 ? -8.109 0.182 34.465 1.00 90.62 102 LYS A O 1
ATOM 845 N N . ILE A 1 103 ? -9.629 -1.396 33.956 1.00 91.75 103 ILE A N 1
ATOM 846 C CA . ILE A 1 103 ? -10.821 -0.539 33.972 1.00 91.75 103 ILE A CA 1
ATOM 847 C C . ILE A 1 103 ? -11.945 -1.228 34.740 1.00 91.75 103 ILE A C 1
ATOM 849 O O . ILE A 1 103 ? -12.000 -2.454 34.815 1.00 91.75 103 ILE A O 1
ATOM 853 N N . THR A 1 104 ? -12.846 -0.435 35.308 1.00 91.62 104 THR A N 1
ATOM 854 C CA . THR A 1 104 ? -14.005 -0.952 36.043 1.00 91.62 104 THR A CA 1
ATOM 855 C C . THR A 1 104 ? -15.135 -1.378 35.099 1.00 91.62 104 THR A C 1
ATOM 857 O O . THR A 1 104 ? -15.237 -0.889 33.974 1.00 91.62 104 THR A O 1
ATOM 860 N N . GLU A 1 105 ? -16.029 -2.25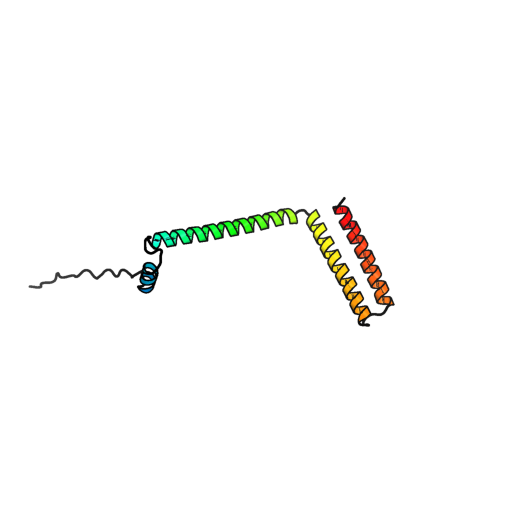1 35.573 1.00 90.19 105 GLU A N 1
ATOM 861 C CA . GLU A 1 105 ? -17.234 -2.684 34.840 1.00 90.19 105 GLU A CA 1
ATOM 862 C C . GLU A 1 105 ? -18.063 -1.498 34.327 1.00 90.19 105 GLU A C 1
ATOM 864 O O . GLU A 1 105 ? -18.462 -1.444 33.166 1.00 90.19 105 GLU A O 1
ATOM 869 N N . ALA A 1 106 ? -18.282 -0.498 35.185 1.00 90.12 106 ALA A N 1
ATOM 870 C CA . ALA A 1 106 ? -19.072 0.677 34.839 1.00 90.12 106 ALA A CA 1
ATOM 871 C C . ALA A 1 106 ? -18.428 1.495 33.704 1.00 90.12 106 ALA A C 1
ATOM 873 O O . ALA A 1 106 ? -19.123 2.010 32.827 1.00 90.12 106 ALA A O 1
ATOM 874 N N . GLU A 1 107 ? -17.096 1.599 33.695 1.00 87.94 107 GLU A N 1
ATOM 875 C CA . GLU A 1 107 ? -16.349 2.281 32.634 1.00 87.94 107 GLU A CA 1
ATOM 876 C C . GLU A 1 107 ? -16.327 1.474 31.333 1.00 87.94 107 GLU A C 1
ATOM 878 O O . GLU A 1 107 ? -16.377 2.070 30.252 1.00 87.9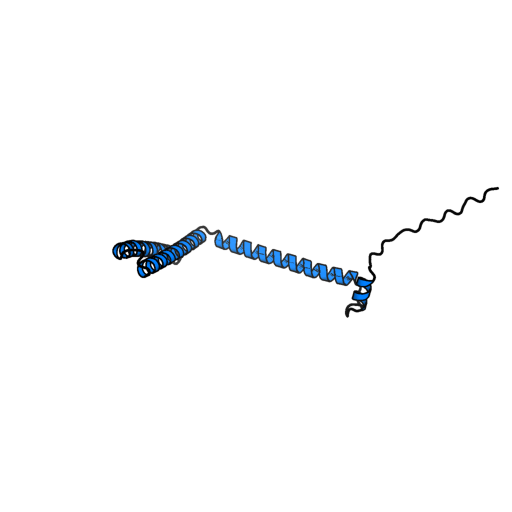4 107 GLU A O 1
ATOM 883 N N . TYR A 1 108 ? -16.264 0.143 31.427 1.00 91.81 108 TYR A N 1
ATOM 884 C CA . TYR A 1 108 ? -16.362 -0.758 30.282 1.00 91.81 108 TYR A CA 1
ATOM 885 C C . TYR A 1 108 ? -17.725 -0.629 29.599 1.00 91.81 108 TYR A C 1
ATOM 887 O O . TYR A 1 108 ? -17.787 -0.335 28.405 1.00 91.81 108 TYR A O 1
ATOM 895 N N . GLU A 1 109 ? -18.814 -0.760 30.355 1.00 92.31 109 GLU A N 1
ATOM 896 C CA . GLU A 1 109 ? -20.189 -0.673 29.856 1.00 92.31 109 GLU A CA 1
ATOM 897 C C . GLU A 1 109 ? -20.493 0.679 29.202 1.00 92.31 109 GLU A C 1
ATOM 899 O O . GLU A 1 109 ? -21.069 0.742 28.112 1.00 92.31 109 GLU A O 1
ATOM 904 N N . LEU A 1 110 ? -20.059 1.781 29.823 1.00 93.25 110 LEU A N 1
ATOM 905 C CA . LEU A 1 110 ? -20.272 3.116 29.269 1.00 93.25 110 LEU A CA 1
ATOM 906 C C . LEU A 1 110 ? -19.525 3.301 27.942 1.00 93.25 110 LEU A C 1
ATOM 908 O O . LEU A 1 110 ? -20.118 3.724 26.946 1.00 93.25 110 LEU A O 1
ATOM 912 N N . LYS A 1 111 ? -18.225 2.982 27.911 1.00 90.25 111 LYS A N 1
ATOM 913 C CA . LYS A 1 111 ? -17.402 3.186 26.712 1.00 90.25 111 LYS A CA 1
ATOM 914 C C . LYS A 1 111 ? -17.787 2.215 25.599 1.00 90.25 111 LYS A C 1
ATOM 916 O O . LYS A 1 111 ? -17.871 2.620 24.440 1.00 90.25 111 LYS A O 1
ATOM 921 N N . SER A 1 112 ? -18.052 0.950 25.922 1.00 90.25 112 SER A N 1
ATOM 922 C CA . SER A 1 112 ? -18.433 -0.060 24.933 1.00 90.25 112 SER A CA 1
ATOM 923 C C . SER A 1 112 ? -19.755 0.304 24.252 1.00 90.25 112 SER A C 1
ATOM 925 O O . SER A 1 112 ? -19.856 0.201 23.027 1.00 90.25 112 SER A O 1
ATOM 927 N N . ARG A 1 113 ? -20.733 0.827 25.004 1.00 93.50 113 ARG A N 1
ATOM 928 C CA . ARG A 1 113 ? -22.000 1.333 24.465 1.00 93.50 113 ARG A CA 1
ATOM 929 C C . ARG A 1 113 ? -21.785 2.483 23.488 1.00 93.50 113 ARG A C 1
ATOM 931 O O . ARG A 1 113 ? -22.252 2.402 22.355 1.00 93.50 113 ARG A O 1
ATOM 938 N N . GLN A 1 114 ? -20.995 3.484 23.875 1.00 93.38 114 GLN A N 1
ATOM 939 C CA . GLN A 1 114 ? -20.669 4.626 23.013 1.00 93.38 114 GLN A CA 1
ATOM 940 C C . GLN A 1 114 ? -19.992 4.193 21.704 1.00 93.38 114 GLN A C 1
ATOM 942 O O . GLN A 1 114 ? -20.364 4.652 20.622 1.00 93.38 114 GLN A O 1
ATOM 947 N N . TYR A 1 115 ? -19.023 3.272 21.764 1.00 92.38 115 TYR A N 1
ATOM 948 C CA . TYR A 1 115 ? -18.364 2.769 20.555 1.00 92.38 115 TYR A CA 1
ATOM 949 C C . TYR A 1 115 ? -19.294 1.923 19.679 1.00 92.38 115 TYR A C 1
ATOM 951 O O . TYR A 1 115 ? -19.190 1.993 18.453 1.00 92.38 115 TYR A O 1
ATOM 959 N N . ARG A 1 116 ? -20.221 1.155 20.267 1.00 92.44 116 ARG A N 1
ATOM 960 C CA . ARG A 1 116 ? -21.234 0.386 19.522 1.00 92.44 116 ARG A CA 1
ATOM 961 C C . ARG A 1 116 ? -22.234 1.299 18.811 1.00 92.44 116 ARG A C 1
ATOM 963 O O . ARG A 1 116 ? -22.520 1.060 17.639 1.00 92.44 116 ARG A O 1
ATOM 970 N N . GLU A 1 117 ? -22.711 2.349 19.473 1.00 94.31 117 GLU A N 1
ATOM 971 C CA . GLU A 1 117 ? -23.584 3.369 18.872 1.00 94.31 117 GLU A CA 1
ATOM 972 C C . GLU A 1 117 ? -22.876 4.089 17.718 1.00 94.31 117 GLU A C 1
ATOM 974 O O . GLU A 1 117 ? -23.399 4.173 16.607 1.00 94.31 117 GLU A O 1
ATOM 979 N N . TYR A 1 118 ? -21.629 4.515 17.930 1.00 92.56 118 TYR A N 1
ATOM 980 C CA . TYR A 1 118 ? -20.829 5.137 16.877 1.00 92.56 118 TYR A CA 1
ATOM 981 C C . TYR A 1 118 ? -20.589 4.193 15.685 1.00 92.56 118 TYR A C 1
ATOM 983 O O . TYR A 1 118 ? -20.644 4.607 14.524 1.00 92.56 118 TYR A O 1
ATOM 991 N N . LEU A 1 119 ? -20.373 2.900 15.949 1.00 93.31 119 LEU A N 1
ATOM 992 C CA . LEU A 1 119 ? -20.227 1.882 14.910 1.00 93.31 119 LEU A CA 1
ATOM 993 C C . LEU A 1 119 ? -21.522 1.686 14.107 1.00 93.31 119 LEU A C 1
ATOM 995 O O . LEU A 1 119 ? -21.453 1.456 12.897 1.00 93.31 119 LEU A O 1
ATOM 999 N N . TYR A 1 120 ? -22.684 1.772 14.756 1.00 94.69 120 TYR A N 1
ATOM 1000 C CA . TYR A 1 120 ? -23.987 1.708 14.095 1.00 94.69 120 TYR A CA 1
ATOM 1001 C C . TYR A 1 120 ? -24.185 2.888 13.136 1.00 94.69 120 TYR A C 1
ATOM 1003 O O . TYR A 1 120 ? -24.493 2.674 11.963 1.00 94.69 120 TYR A O 1
ATOM 1011 N N . GLU A 1 121 ? -23.887 4.110 13.580 1.00 93.00 121 GLU A N 1
ATOM 1012 C CA . GLU A 1 121 ? -23.946 5.313 12.739 1.00 93.00 121 GLU A CA 1
ATOM 1013 C C . GLU A 1 121 ? -23.017 5.223 11.519 1.00 93.00 121 GLU A C 1
ATOM 1015 O O . GLU A 1 121 ? -23.401 5.578 10.40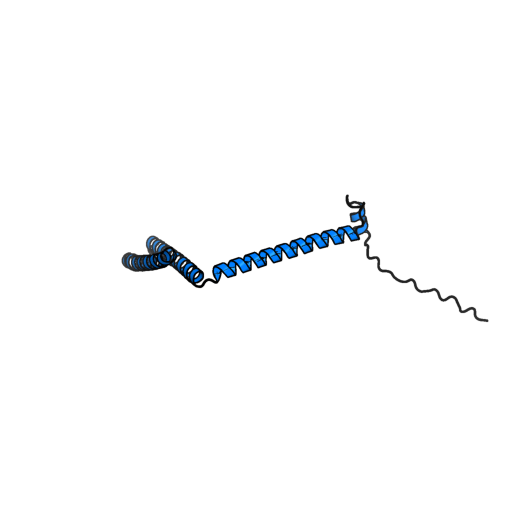3 1.00 93.00 121 GLU A O 1
ATOM 1020 N N . ILE A 1 122 ? -21.797 4.699 11.693 1.00 92.31 122 ILE A N 1
ATOM 1021 C CA . ILE A 1 122 ? -20.878 4.474 10.567 1.00 92.31 122 ILE A CA 1
ATOM 1022 C C . ILE A 1 122 ? -21.433 3.422 9.602 1.00 92.31 122 ILE A C 1
ATOM 1024 O O . ILE A 1 122 ? -21.354 3.611 8.390 1.00 92.31 122 ILE A O 1
ATOM 1028 N N . LYS A 1 123 ? -21.995 2.317 10.110 1.00 91.25 123 LYS A N 1
ATOM 1029 C CA . LYS A 1 123 ? -22.593 1.270 9.266 1.00 91.25 123 LYS A CA 1
ATOM 1030 C C . LYS A 1 123 ? -23.771 1.798 8.455 1.00 91.25 123 LYS A C 1
ATOM 1032 O O . LYS A 1 123 ? -23.858 1.467 7.280 1.00 91.25 123 LYS A O 1
ATOM 1037 N N . LYS A 1 124 ? -24.626 2.630 9.056 1.00 93.38 124 LYS A N 1
ATOM 1038 C CA . LYS A 1 124 ? -25.737 3.284 8.358 1.00 93.38 124 LYS A CA 1
ATOM 1039 C C . LYS A 1 124 ? -25.221 4.148 7.207 1.00 93.38 124 LYS A C 1
ATOM 1041 O O . LYS A 1 124 ? -25.589 3.907 6.066 1.00 93.38 124 LYS A O 1
ATOM 1046 N N . LYS A 1 125 ? -24.261 5.037 7.487 1.00 90.00 125 LYS A N 1
ATOM 1047 C CA . LYS A 1 125 ? -23.632 5.882 6.459 1.00 90.00 125 LYS A CA 1
ATOM 1048 C C . LYS A 1 125 ? -22.977 5.072 5.345 1.00 90.00 125 LYS A C 1
ATOM 1050 O O . LYS A 1 125 ? -23.033 5.493 4.206 1.00 90.00 125 LYS A O 1
ATOM 1055 N N . LEU A 1 126 ? -22.354 3.932 5.658 1.00 89.62 126 LEU A N 1
ATOM 1056 C CA . LEU A 1 126 ? -21.782 3.026 4.653 1.00 89.62 126 LEU A CA 1
ATOM 1057 C C . LEU A 1 126 ? -22.855 2.333 3.802 1.00 89.62 126 LEU A C 1
ATOM 1059 O O . LEU A 1 126 ? -22.619 2.100 2.623 1.00 89.62 126 LEU A O 1
ATOM 1063 N N . ASN A 1 127 ? -24.008 1.994 4.385 1.00 90.75 127 ASN A N 1
ATOM 1064 C CA . ASN A 1 127 ? -25.127 1.393 3.661 1.00 90.75 127 ASN A CA 1
ATOM 1065 C C . ASN A 1 127 ? -25.772 2.372 2.672 1.00 90.75 127 ASN A C 1
ATOM 1067 O O . ASN A 1 127 ? -26.184 1.955 1.593 1.00 90.75 127 ASN A O 1
ATOM 1071 N N . ASP A 1 128 ? -25.780 3.663 3.005 1.00 88.50 128 ASP A N 1
ATOM 1072 C CA . ASP A 1 128 ? -26.250 4.728 2.113 1.00 88.50 128 ASP A CA 1
ATOM 1073 C C . ASP A 1 128 ? -25.380 4.865 0.841 1.00 88.50 128 ASP A C 1
ATOM 1075 O O . ASP A 1 128 ? -25.857 5.390 -0.153 1.00 88.50 128 ASP A O 1
ATOM 1079 N N . PHE A 1 129 ? -24.129 4.373 0.833 1.00 82.56 129 PHE A N 1
ATOM 1080 C CA . PHE A 1 129 ? -23.299 4.292 -0.387 1.00 82.56 129 PHE A CA 1
ATOM 1081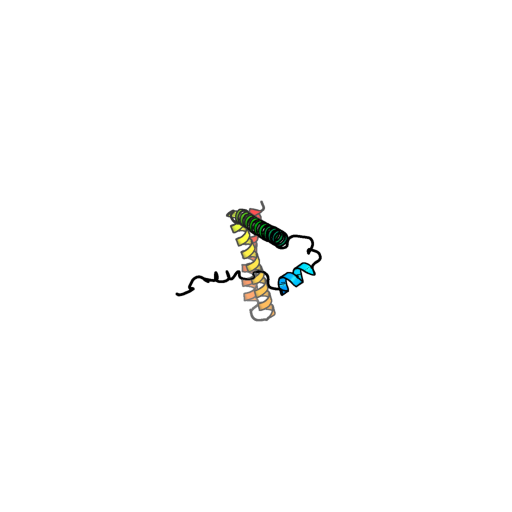 C C . PHE A 1 129 ? -23.558 3.028 -1.225 1.00 82.56 129 PHE A C 1
ATOM 1083 O O . PHE A 1 129 ? -23.061 2.928 -2.342 1.00 82.56 129 PHE A O 1
ATOM 1090 N N . MET A 1 130 ? -24.261 2.030 -0.677 1.00 74.88 130 MET A N 1
ATOM 1091 C CA . MET A 1 130 ? -24.533 0.745 -1.340 1.00 74.88 130 MET A CA 1
ATOM 1092 C C . MET A 1 130 ? -25.951 0.649 -1.924 1.00 74.88 130 MET A C 1
ATOM 1094 O O . MET A 1 130 ? -26.244 -0.333 -2.604 1.00 74.88 130 MET A O 1
ATOM 1098 N N . THR A 1 131 ? -26.814 1.628 -1.633 1.00 66.19 131 THR A N 1
ATOM 1099 C CA . THR A 1 131 ? -28.211 1.711 -2.092 1.00 66.19 131 THR A CA 1
ATOM 1100 C C . THR A 1 131 ? -28.333 2.795 -3.150 1.00 66.19 131 THR A C 1
ATOM 1102 O O . THR A 1 131 ? -28.996 2.535 -4.176 1.00 66.19 131 THR A O 1
#

Secondary structure (DSSP, 8-state):
-------PPPP------S-HHHHHHHHHSTTTTS-HHHHHHHHHHHHHHHHHHHHHHHHHHHHHHHHHHTSHHHHHHHHHHHHHHHHHHHHHHHHHHHHTTSS-HHHHHHHHHHHHHHHHHHHHHHHTTT-

Organism: Salipaludibacillus agaradhaerens (NCBI:txid76935)

pLDDT: mean 83.46, std 12.76, range [41.25, 95.75]